Protein AF-A0A4Q4CS39-F1 (afdb_monomer_lite)

Radius of gyration: 17.09 Å; chains: 1; bounding box: 23×38×52 Å

Secondary structure (DSSP, 8-state):
-PPPPPPPPPSEEEEE-TTS-EEEEETTEEEEESS--HHHHHHHHHHHHTT-S--PPP---

Foldseek 3Di:
DPDDPDPDPDQWDWDQDPVRWIFIHGNNHTDDIQPDCVVVVVVQVVVVVVPDPHDDDDHPD

Structure (mmCIF, N/CA/C/O backbone):
data_AF-A0A4Q4CS39-F1
#
_entry.id   AF-A0A4Q4CS39-F1
#
loop_
_atom_site.group_PDB
_atom_site.id
_atom_site.type_symbol
_atom_site.label_atom_id
_atom_site.label_alt_id
_atom_site.label_comp_id
_atom_site.label_asym_id
_atom_site.label_entity_id
_atom_site.label_seq_id
_atom_site.pdbx_PDB_ins_code
_atom_site.Cartn_x
_atom_site.Cartn_y
_atom_site.Cartn_z
_atom_site.occupancy
_atom_site.B_iso_or_equiv
_atom_site.auth_seq_id
_atom_site.auth_comp_id
_atom_site.auth_asym_id
_atom_site.auth_atom_id
_atom_site.pdbx_PDB_model_num
ATOM 1 N N . MET A 1 1 ? 2.795 -31.080 -34.126 1.00 55.75 1 MET A N 1
ATOM 2 C CA . MET A 1 1 ? 2.760 -30.681 -32.707 1.00 55.75 1 MET A CA 1
ATOM 3 C C . 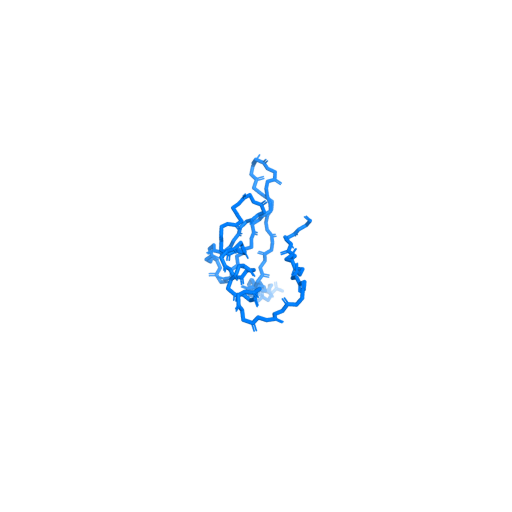MET A 1 1 ? 2.157 -29.291 -32.679 1.00 55.75 1 MET A C 1
ATOM 5 O O . MET A 1 1 ? 2.854 -28.340 -32.992 1.00 55.75 1 MET A O 1
ATOM 9 N N . THR A 1 2 ? 0.845 -29.180 -32.496 1.00 67.50 2 THR A N 1
ATOM 10 C CA . THR A 1 2 ? 0.204 -27.881 -32.257 1.00 67.50 2 THR A CA 1
ATOM 11 C C . THR A 1 2 ? 0.531 -27.486 -30.827 1.00 67.50 2 THR A C 1
ATOM 13 O O . THR A 1 2 ? 0.242 -28.262 -29.916 1.00 67.50 2 THR A O 1
ATOM 16 N N . GLU A 1 3 ? 1.188 -26.341 -30.642 1.00 71.88 3 GLU A N 1
ATOM 17 C CA . GLU A 1 3 ? 1.344 -25.760 -29.310 1.00 71.88 3 GLU A CA 1
ATOM 18 C C . GLU A 1 3 ? -0.044 -25.622 -28.678 1.00 71.88 3 GLU A C 1
ATOM 20 O O . GLU A 1 3 ? -1.011 -25.249 -29.349 1.00 71.88 3 GLU A O 1
ATOM 25 N N . GLY A 1 4 ? -0.160 -26.032 -27.413 1.00 73.12 4 GLY A N 1
ATOM 26 C CA . GLY A 1 4 ? -1.392 -25.871 -26.651 1.00 73.12 4 GLY A CA 1
ATOM 27 C C . GLY A 1 4 ? -1.777 -24.392 -26.545 1.00 73.12 4 GLY A C 1
ATOM 28 O O . GLY A 1 4 ? -0.955 -23.523 -26.844 1.00 73.12 4 GLY A O 1
ATOM 29 N N . PRO A 1 5 ? -3.018 -24.085 -26.135 1.00 78.50 5 PRO A N 1
ATOM 30 C CA . PRO A 1 5 ? -3.416 -22.702 -25.916 1.00 78.50 5 PRO A CA 1
ATOM 31 C C . PRO A 1 5 ? -2.407 -22.022 -24.986 1.00 78.50 5 PRO A C 1
ATOM 33 O O . PRO A 1 5 ? -1.949 -22.629 -24.013 1.00 78.50 5 PRO A O 1
ATOM 36 N N . ALA A 1 6 ? -2.046 -20.778 -25.315 1.00 73.88 6 ALA A N 1
ATOM 37 C CA . ALA A 1 6 ? -1.219 -19.966 -24.436 1.00 73.88 6 ALA A CA 1
ATOM 38 C C . ALA A 1 6 ? -1.849 -19.966 -23.032 1.00 73.88 6 ALA A C 1
ATOM 40 O O . ALA A 1 6 ? -3.080 -19.911 -22.936 1.00 73.88 6 ALA A O 1
ATOM 41 N N . PRO A 1 7 ? -1.043 -20.063 -21.958 1.00 71.31 7 PRO A N 1
ATOM 42 C CA . PRO A 1 7 ? -1.577 -19.988 -20.608 1.00 71.31 7 PRO A CA 1
ATOM 43 C C . PRO A 1 7 ? -2.393 -18.703 -20.478 1.00 71.31 7 PRO A C 1
ATOM 45 O O . PRO A 1 7 ? -1.950 -17.638 -20.921 1.00 71.31 7 PRO A O 1
ATOM 48 N N . GLU A 1 8 ? -3.593 -18.813 -19.906 1.00 72.38 8 GLU A N 1
ATOM 49 C CA . GLU A 1 8 ? -4.351 -17.619 -19.555 1.00 72.38 8 GLU A CA 1
ATOM 50 C C . GLU A 1 8 ? -3.477 -16.765 -18.628 1.00 72.38 8 GLU A C 1
ATOM 52 O O . GLU A 1 8 ? -2.829 -17.311 -17.727 1.00 72.38 8 GLU A O 1
ATOM 57 N N . PRO A 1 9 ? -3.372 -15.449 -18.884 1.00 70.50 9 PRO A N 1
ATOM 58 C CA . PRO A 1 9 ? -2.547 -14.585 -18.060 1.00 70.50 9 PRO A CA 1
ATOM 59 C C . PRO A 1 9 ? -3.016 -14.680 -16.610 1.00 70.50 9 PRO A C 1
ATOM 61 O O . PRO A 1 9 ? -4.221 -14.708 -16.356 1.00 70.50 9 PRO A O 1
ATOM 64 N N . ASP A 1 10 ? -2.060 -14.715 -15.676 1.00 77.56 10 ASP A N 1
ATOM 65 C CA . ASP A 1 10 ? -2.377 -14.692 -14.251 1.00 77.56 10 ASP A CA 1
ATOM 66 C C . ASP A 1 10 ? -3.303 -13.493 -13.988 1.00 77.56 10 ASP A C 1
ATOM 68 O O . ASP A 1 10 ? -2.944 -12.351 -14.336 1.00 77.56 10 ASP A O 1
ATOM 72 N N . PRO A 1 11 ? -4.511 -13.728 -13.438 1.00 88.31 11 PRO A N 1
ATOM 73 C CA . PRO A 1 11 ? -5.449 -12.657 -13.162 1.00 88.31 11 PRO A CA 1
ATOM 74 C C . PRO A 1 11 ? -4.846 -11.615 -12.229 1.00 88.31 11 PRO A C 1
ATOM 76 O O . PRO A 1 11 ? -5.352 -10.500 -12.222 1.00 88.31 11 PRO A O 1
ATOM 79 N N . VAL A 1 12 ? -3.777 -11.926 -11.485 1.00 94.00 12 VAL A N 1
ATOM 80 C CA . VAL A 1 12 ? -3.039 -10.974 -10.655 1.00 94.00 12 VAL A CA 1
ATOM 81 C C . VAL A 1 12 ? -1.565 -10.978 -11.051 1.00 94.00 12 VAL A C 1
ATOM 83 O O . VAL A 1 12 ? -0.892 -11.997 -10.967 1.00 94.00 12 VAL A O 1
ATOM 86 N N . HIS A 1 13 ? -1.020 -9.829 -11.443 1.00 92.62 13 HIS A N 1
ATOM 87 C CA . HIS A 1 13 ? 0.408 -9.732 -11.746 1.00 92.62 13 HIS A CA 1
ATOM 88 C C . HIS A 1 13 ? 1.025 -8.420 -11.268 1.00 92.62 13 HIS A C 1
ATOM 90 O O . HIS A 1 13 ? 0.412 -7.353 -11.333 1.00 92.62 13 HIS A O 1
ATOM 96 N N . LEU A 1 14 ? 2.279 -8.523 -10.818 1.00 94.25 14 LEU A N 1
ATOM 97 C CA . LEU A 1 14 ? 3.143 -7.399 -10.471 1.00 94.25 14 LEU A CA 1
ATOM 98 C C . LEU A 1 14 ? 4.032 -7.038 -11.658 1.00 94.25 14 LEU A C 1
ATOM 100 O O . LEU A 1 14 ? 4.679 -7.902 -12.255 1.00 94.25 14 LEU A O 1
ATOM 104 N N . ARG A 1 15 ? 4.101 -5.749 -11.981 1.00 93.00 15 ARG A N 1
ATOM 105 C CA . ARG A 1 15 ? 4.936 -5.220 -13.059 1.00 93.00 15 ARG A CA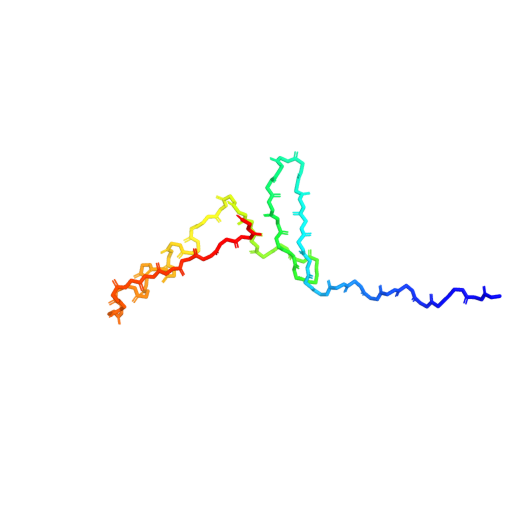 1
ATOM 106 C C . ARG A 1 15 ? 5.815 -4.095 -12.541 1.00 93.00 15 ARG A C 1
ATOM 108 O O . ARG A 1 15 ? 5.341 -3.210 -11.842 1.00 93.00 15 ARG A O 1
ATOM 115 N N . ARG A 1 16 ? 7.082 -4.079 -12.958 1.00 95.25 16 ARG A N 1
ATOM 116 C CA . ARG A 1 16 ? 7.952 -2.917 -12.765 1.00 95.25 16 ARG A CA 1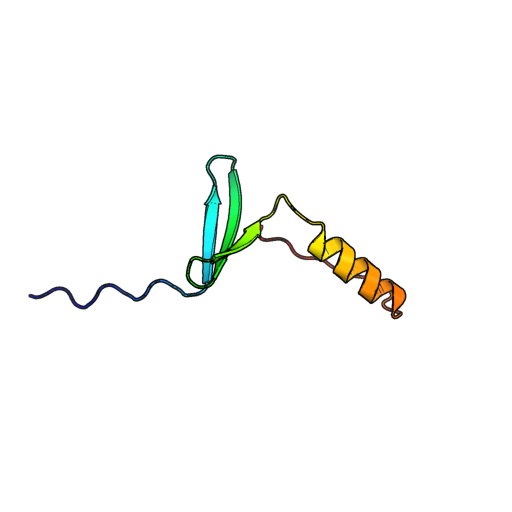
ATOM 117 C C . ARG A 1 16 ? 7.766 -1.932 -13.919 1.00 95.25 16 ARG A C 1
ATOM 119 O O . ARG A 1 16 ? 7.884 -2.309 -15.086 1.00 95.25 16 ARG A O 1
ATOM 126 N N . ARG A 1 17 ? 7.441 -0.685 -13.595 1.00 93.06 17 ARG A N 1
ATOM 127 C CA . ARG A 1 17 ? 7.297 0.424 -14.546 1.00 93.06 17 ARG A CA 1
ATOM 128 C C . ARG A 1 17 ? 8.665 0.950 -14.997 1.00 93.06 17 ARG A C 1
ATOM 130 O O . ARG A 1 17 ? 9.702 0.597 -14.440 1.00 93.06 17 ARG A O 1
ATOM 137 N N . SER A 1 18 ? 8.669 1.819 -16.008 1.00 94.69 18 SER A N 1
ATOM 138 C CA . SER A 1 18 ? 9.892 2.449 -16.533 1.00 94.69 18 SER A CA 1
ATOM 139 C C . SER A 1 18 ? 10.592 3.371 -15.531 1.00 94.69 18 SER A C 1
ATOM 141 O O . SER A 1 18 ? 11.792 3.589 -15.644 1.00 94.69 18 SER A O 1
ATOM 143 N N . ASP A 1 19 ? 9.854 3.910 -14.563 1.00 93.12 19 ASP A N 1
ATOM 144 C CA . ASP A 1 19 ? 10.366 4.718 -13.449 1.00 93.12 19 ASP A CA 1
ATOM 145 C C . ASP A 1 19 ? 10.816 3.873 -12.245 1.00 93.12 19 ASP A C 1
ATOM 147 O O . ASP A 1 19 ? 11.260 4.416 -11.239 1.00 93.12 19 ASP A O 1
ATOM 151 N N . GLY A 1 20 ? 10.740 2.543 -12.350 1.00 94.06 20 GLY A N 1
ATOM 152 C CA . GLY A 1 20 ? 11.174 1.614 -11.314 1.00 94.06 20 GLY A CA 1
ATOM 153 C C . GLY A 1 20 ? 10.105 1.254 -10.284 1.00 94.06 20 GLY A C 1
ATOM 154 O O . GLY A 1 20 ? 10.337 0.289 -9.553 1.00 94.06 20 GLY A O 1
ATOM 155 N N . ALA A 1 21 ? 8.960 1.941 -10.271 1.00 93.81 21 ALA A N 1
ATOM 156 C CA . ALA A 1 21 ? 7.833 1.655 -9.384 1.00 93.81 21 ALA A CA 1
ATOM 157 C C . ALA A 1 21 ? 7.229 0.266 -9.649 1.00 93.81 21 ALA A C 1
ATOM 159 O O . ALA A 1 21 ? 7.222 -0.216 -10.794 1.00 93.81 21 ALA A O 1
ATOM 160 N N . LEU A 1 22 ? 6.715 -0.373 -8.602 1.00 95.44 22 LEU A N 1
ATOM 161 C CA . LEU A 1 22 ? 5.938 -1.606 -8.699 1.00 95.44 22 LEU A CA 1
ATOM 162 C C . LEU A 1 22 ? 4.457 -1.284 -8.875 1.00 95.44 22 LEU A C 1
ATOM 164 O O . LEU A 1 22 ? 3.896 -0.465 -8.165 1.00 95.44 22 LEU A O 1
ATOM 168 N N . GLU A 1 23 ? 3.820 -1.959 -9.824 1.00 94.25 23 GLU A N 1
ATOM 169 C CA . GLU A 1 23 ? 2.413 -1.795 -10.180 1.00 94.25 23 GLU A CA 1
ATOM 170 C C . GLU A 1 23 ? 1.702 -3.147 -10.068 1.00 94.25 23 GLU A C 1
ATOM 172 O O . GLU A 1 23 ? 2.128 -4.125 -10.694 1.00 94.25 23 GLU A O 1
ATOM 177 N N . LEU A 1 24 ? 0.606 -3.198 -9.309 1.00 93.31 24 LEU A N 1
ATOM 178 C CA . LEU A 1 24 ? -0.284 -4.355 -9.241 1.00 93.31 24 LEU A CA 1
ATOM 179 C C . LEU A 1 24 ? -1.423 -4.195 -10.245 1.00 93.31 24 LEU A C 1
ATOM 181 O O . LEU A 1 24 ? -2.149 -3.193 -10.238 1.00 93.31 24 LEU A O 1
ATOM 185 N N . ARG A 1 25 ? -1.620 -5.219 -11.077 1.00 93.44 25 ARG A N 1
ATOM 186 C CA . ARG A 1 25 ? -2.764 -5.307 -11.983 1.00 93.44 25 ARG A CA 1
ATOM 187 C C . ARG A 1 25 ? -3.594 -6.545 -11.725 1.00 93.44 25 ARG A C 1
ATOM 189 O O . ARG A 1 25 ? -3.053 -7.631 -11.534 1.00 93.44 25 ARG A O 1
ATOM 196 N N . VAL A 1 26 ? -4.911 -6.364 -11.803 1.00 94.31 26 VAL A N 1
ATOM 197 C CA . VAL A 1 26 ? -5.889 -7.450 -11.741 1.00 94.31 26 VAL A CA 1
ATOM 198 C C . VAL A 1 26 ? -6.690 -7.470 -13.034 1.00 94.31 26 VAL A C 1
ATOM 200 O O . VAL A 1 26 ? -7.309 -6.471 -13.393 1.00 94.31 26 VAL A O 1
ATOM 203 N N . ASN A 1 27 ? -6.643 -8.578 -13.775 1.00 91.94 27 ASN A N 1
ATOM 204 C CA . ASN A 1 27 ? -7.267 -8.723 -15.096 1.00 91.94 27 ASN A CA 1
ATOM 205 C C . ASN A 1 27 ? -6.905 -7.570 -16.056 1.00 91.94 27 ASN A C 1
ATOM 207 O O . ASN A 1 27 ? -7.738 -7.064 -16.804 1.00 91.94 27 ASN A O 1
ATOM 211 N N . GLY A 1 28 ? -5.652 -7.107 -15.986 1.00 89.94 28 GLY A N 1
ATOM 212 C CA . GLY A 1 28 ? -5.135 -5.998 -16.794 1.00 89.94 28 GLY A CA 1
ATOM 213 C C . GLY A 1 28 ? -5.498 -4.594 -16.295 1.00 89.94 28 GLY A C 1
ATOM 214 O O . GLY A 1 28 ? -4.961 -3.616 -16.822 1.00 89.94 28 GLY A O 1
ATOM 215 N N . VAL A 1 29 ? -6.333 -4.461 -15.264 1.00 91.50 29 VAL A N 1
ATOM 216 C CA . VAL A 1 29 ? -6.712 -3.176 -14.659 1.00 91.50 29 VAL A CA 1
ATOM 217 C C . VAL A 1 29 ? -5.693 -2.778 -13.595 1.00 91.50 29 VAL A C 1
ATOM 219 O O . VAL A 1 29 ? -5.299 -3.609 -12.782 1.00 91.50 29 VAL A O 1
ATOM 222 N N . PHE A 1 30 ? -5.264 -1.513 -13.604 1.00 90.38 30 PHE A N 1
ATOM 223 C CA . PHE A 1 30 ? -4.437 -0.941 -12.538 1.00 90.38 30 PHE A CA 1
ATOM 224 C C . PHE A 1 30 ? -5.207 -0.954 -11.218 1.00 90.38 30 PHE A C 1
ATOM 226 O O . PHE A 1 30 ? -6.319 -0.430 -11.159 1.00 90.38 30 PHE A O 1
ATOM 233 N N . VAL A 1 31 ? -4.608 -1.532 -10.180 1.00 90.25 31 VAL A N 1
ATOM 234 C CA . VAL A 1 31 ? -5.181 -1.533 -8.829 1.00 90.25 31 VAL A CA 1
ATOM 235 C C . VAL A 1 31 ? -4.462 -0.522 -7.948 1.00 90.25 31 VAL A C 1
ATOM 237 O O . VAL A 1 31 ? -5.115 0.336 -7.364 1.00 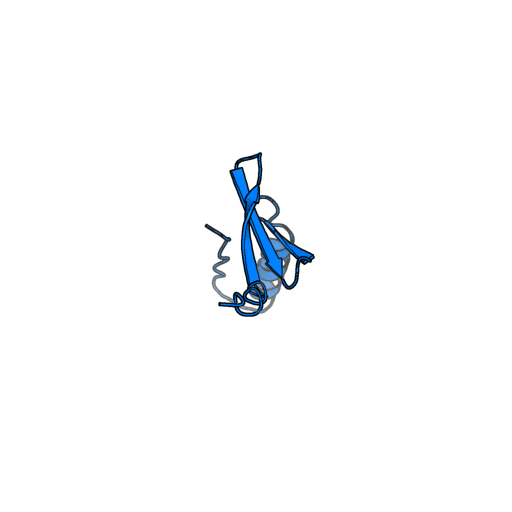90.25 31 VAL A O 1
ATOM 240 N N . MET A 1 32 ? -3.133 -0.616 -7.873 1.00 91.50 32 MET A N 1
ATOM 241 C CA . MET A 1 32 ? -2.288 0.272 -7.073 1.00 91.50 32 MET A CA 1
ATOM 242 C C . MET A 1 32 ? -0.828 0.227 -7.546 1.00 91.50 32 MET A C 1
ATOM 244 O O . MET A 1 32 ? -0.437 -0.677 -8.297 1.00 91.50 32 MET A O 1
ATOM 248 N N . ASP A 1 33 ? -0.019 1.168 -7.066 1.00 92.62 33 ASP A N 1
ATOM 249 C CA . ASP A 1 33 ? 1.441 1.128 -7.145 1.00 92.62 33 ASP A CA 1
ATOM 250 C C . ASP A 1 33 ? 2.082 1.411 -5.776 1.00 92.62 33 ASP A C 1
ATOM 252 O O . ASP A 1 33 ? 1.385 1.636 -4.792 1.00 92.62 33 ASP A O 1
ATOM 256 N N . ASP A 1 34 ? 3.409 1.327 -5.694 1.00 91.31 34 ASP A N 1
ATOM 257 C CA . ASP A 1 34 ? 4.188 1.624 -4.485 1.00 91.31 34 ASP A CA 1
ATOM 258 C C . ASP A 1 34 ? 4.543 3.118 -4.321 1.00 91.31 34 ASP A C 1
ATOM 260 O O . ASP A 1 34 ? 5.291 3.481 -3.409 1.00 91.31 34 ASP A O 1
ATOM 264 N N . VAL A 1 35 ? 4.005 3.997 -5.176 1.00 90.81 35 VAL A N 1
ATOM 265 C CA . VAL A 1 35 ? 4.248 5.449 -5.142 1.00 90.81 35 VAL A CA 1
ATOM 266 C C . VAL A 1 35 ? 3.078 6.183 -4.488 1.00 90.81 35 VAL A C 1
ATOM 268 O O . VAL A 1 35 ? 3.283 7.055 -3.637 1.00 90.81 35 VAL A O 1
ATOM 271 N N . GLU A 1 36 ? 1.851 5.856 -4.884 1.00 89.06 36 GLU A N 1
ATOM 272 C CA . GLU A 1 36 ? 0.625 6.405 -4.310 1.00 89.06 36 GLU A CA 1
ATOM 273 C C . GLU A 1 36 ? 0.253 5.620 -3.043 1.00 89.06 36 GLU A C 1
ATOM 275 O O . GLU A 1 36 ? 0.185 4.399 -3.067 1.00 89.06 36 GLU A O 1
ATOM 280 N N . THR A 1 37 ? 0.033 6.318 -1.924 1.00 87.88 37 THR A N 1
ATOM 281 C CA . THR A 1 37 ? -0.280 5.679 -0.626 1.00 87.88 37 THR A CA 1
ATOM 282 C C . THR A 1 37 ? -1.493 6.295 0.077 1.00 87.88 37 THR A C 1
ATOM 284 O O . THR A 1 37 ? -1.691 6.131 1.285 1.00 87.88 37 THR A O 1
ATOM 287 N N . SER A 1 38 ? -2.280 7.112 -0.623 1.00 88.25 38 SER A N 1
ATOM 288 C CA . SER A 1 38 ? -3.399 7.853 -0.040 1.00 88.25 38 SER A CA 1
ATOM 289 C C . SER A 1 38 ? -4.516 6.925 0.418 1.00 88.25 38 SER A C 1
ATOM 291 O O . SER A 1 38 ? -5.075 7.145 1.494 1.00 88.25 38 SER A O 1
ATOM 293 N N . SER A 1 39 ? -4.799 5.865 -0.341 1.00 86.81 39 SER A N 1
ATOM 294 C CA . SER A 1 39 ? -5.847 4.894 -0.006 1.00 86.81 39 SER A CA 1
ATOM 295 C C . SER A 1 39 ? -5.503 4.130 1.273 1.00 86.81 39 SER A C 1
ATOM 297 O O . SER A 1 39 ? -6.337 3.976 2.165 1.00 86.81 39 SER A O 1
ATOM 299 N N . GLU A 1 40 ? -4.244 3.734 1.412 1.00 90.50 40 GLU A N 1
ATOM 300 C CA . GLU A 1 40 ? -3.690 3.059 2.576 1.00 90.50 40 GLU A CA 1
ATOM 301 C C . GLU A 1 40 ? -3.725 3.956 3.807 1.00 90.50 40 GLU A C 1
ATOM 303 O O . GLU A 1 40 ? -4.104 3.509 4.889 1.00 90.50 40 GLU A O 1
ATOM 308 N N . ARG A 1 41 ? -3.357 5.234 3.650 1.00 91.00 41 ARG A N 1
ATO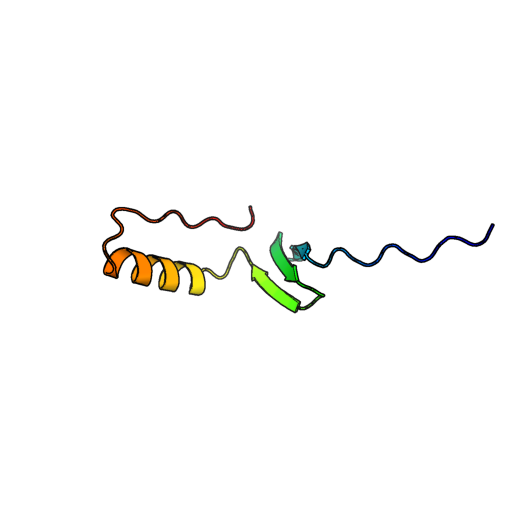M 309 C CA . ARG A 1 41 ? -3.426 6.220 4.736 1.00 91.00 41 ARG A CA 1
ATOM 310 C C . ARG A 1 41 ? -4.861 6.434 5.193 1.00 91.00 41 ARG A C 1
ATOM 312 O O . ARG A 1 41 ? -5.101 6.449 6.394 1.00 91.00 41 ARG A O 1
ATOM 319 N N . LEU A 1 42 ? -5.807 6.563 4.260 1.00 93.81 42 LEU A N 1
ATOM 320 C CA . LEU A 1 42 ? -7.228 6.704 4.585 1.00 93.81 42 LEU A CA 1
ATOM 321 C C . LEU A 1 42 ? -7.751 5.482 5.343 1.00 93.81 42 LEU A C 1
ATOM 323 O O . LEU A 1 42 ? -8.419 5.639 6.366 1.00 93.81 42 LEU A O 1
ATOM 327 N N . LEU A 1 43 ? -7.408 4.274 4.888 1.00 92.44 43 LEU A N 1
ATOM 328 C CA . LEU A 1 43 ? -7.768 3.041 5.580 1.00 92.44 43 LEU A CA 1
ATOM 329 C C . LEU A 1 43 ? -7.135 2.974 6.975 1.00 92.44 43 LEU A C 1
ATOM 331 O O . LEU A 1 43 ? -7.822 2.649 7.941 1.00 92.44 43 LEU A O 1
ATOM 335 N N . ALA A 1 44 ? -5.850 3.310 7.102 1.00 95.00 44 ALA A N 1
ATOM 336 C CA . ALA A 1 44 ? -5.150 3.294 8.380 1.00 95.00 44 ALA A CA 1
ATOM 337 C C . ALA A 1 44 ? -5.755 4.292 9.374 1.00 95.00 44 ALA A C 1
ATOM 339 O O . ALA A 1 44 ? -6.030 3.918 10.512 1.00 95.00 44 ALA A O 1
ATOM 340 N N . SER A 1 45 ? -6.029 5.526 8.939 1.00 95.81 45 SER A N 1
ATOM 341 C CA . SER A 1 45 ? -6.719 6.529 9.754 1.00 95.81 45 SER A CA 1
ATOM 342 C C . SER A 1 45 ? -8.089 6.035 10.202 1.00 95.81 45 SER A C 1
ATOM 344 O O . SER A 1 45 ? -8.373 6.046 11.395 1.00 95.81 45 SER A O 1
ATOM 346 N N . TYR A 1 46 ? -8.894 5.507 9.275 1.00 97.75 46 TYR A N 1
ATOM 347 C CA . TYR A 1 46 ? -10.201 4.947 9.607 1.00 97.75 46 TYR A CA 1
ATOM 348 C C . TYR A 1 46 ? -10.094 3.851 10.676 1.00 97.75 46 TYR A C 1
ATOM 350 O O . TYR A 1 46 ? -10.840 3.859 11.649 1.00 97.75 46 TYR A O 1
ATOM 358 N N . VAL A 1 47 ? -9.157 2.915 10.531 1.00 97.19 47 VAL A N 1
ATOM 359 C CA . VAL A 1 47 ? -8.997 1.796 11.471 1.00 97.19 47 VAL A CA 1
ATOM 360 C C . VAL A 1 47 ? -8.527 2.269 12.854 1.00 97.19 47 VAL A C 1
ATOM 362 O O . VAL A 1 47 ? -9.026 1.772 13.867 1.00 97.19 47 VAL A O 1
ATOM 365 N N . LEU A 1 48 ? -7.622 3.250 12.916 1.00 97.75 48 LEU A N 1
ATOM 366 C CA . LEU A 1 48 ? -7.186 3.868 14.174 1.00 97.75 48 LEU A CA 1
ATOM 367 C C . LEU A 1 48 ? -8.340 4.583 14.884 1.00 97.75 48 LEU A C 1
ATOM 369 O O . LEU A 1 48 ? -8.552 4.369 16.078 1.00 97.75 48 LEU A O 1
ATOM 373 N N . ASP A 1 49 ? -9.143 5.348 14.142 1.00 98.19 49 ASP A N 1
ATOM 374 C CA . ASP A 1 49 ? -10.318 6.045 14.679 1.00 98.19 49 ASP A CA 1
ATOM 375 C C . ASP A 1 49 ? -11.364 5.070 15.255 1.00 98.19 49 ASP A C 1
ATOM 377 O O . ASP A 1 49 ? -12.154 5.436 16.126 1.00 98.19 49 ASP A O 1
ATOM 381 N N . HIS A 1 50 ? -11.337 3.805 14.822 1.00 97.94 50 HIS A N 1
ATOM 382 C CA . HIS A 1 50 ? -12.214 2.733 15.304 1.00 97.94 50 HIS A CA 1
ATOM 383 C C . HIS A 1 50 ? -11.587 1.868 16.412 1.00 97.94 50 HIS A C 1
ATOM 385 O O . HIS A 1 50 ? -12.106 0.799 16.740 1.00 97.94 50 HIS A O 1
ATOM 391 N N . GLY A 1 51 ? -10.507 2.339 17.041 1.00 97.44 51 GLY A N 1
ATOM 392 C CA . GLY A 1 51 ? -9.973 1.767 18.279 1.00 97.44 51 GLY A CA 1
ATOM 393 C C . GLY A 1 51 ? -8.863 0.736 18.094 1.00 97.44 51 GLY A C 1
ATOM 394 O O . GLY A 1 51 ? -8.486 0.067 19.063 1.00 97.44 51 GLY A O 1
ATOM 395 N N . ALA A 1 52 ? -8.311 0.601 16.886 1.00 97.25 52 ALA A N 1
ATOM 396 C CA . ALA A 1 52 ? -7.052 -0.112 16.721 1.00 97.25 52 ALA A CA 1
ATOM 397 C C . ALA A 1 52 ? -5.927 0.624 17.465 1.00 97.25 52 ALA A C 1
ATOM 399 O O . ALA A 1 52 ? -5.858 1.850 17.455 1.00 97.25 52 ALA A O 1
ATOM 400 N N . LYS A 1 53 ? -5.036 -0.135 18.112 1.00 96.25 53 LYS A N 1
ATOM 401 C CA . LYS A 1 53 ? -3.868 0.442 18.796 1.00 96.25 53 LYS A CA 1
ATOM 402 C C . LYS A 1 53 ? -2.778 0.849 17.811 1.00 96.25 53 LYS A C 1
ATOM 404 O O . LYS A 1 53 ? -2.215 1.923 17.953 1.00 96.25 53 LYS A O 1
ATOM 409 N N . ASP A 1 54 ? -2.535 -0.001 16.817 1.00 94.81 54 ASP A N 1
ATOM 410 C CA . ASP A 1 54 ? -1.525 0.173 15.780 1.00 94.81 54 ASP A CA 1
ATOM 411 C C . ASP A 1 54 ? -2.049 -0.410 14.459 1.00 94.81 54 ASP A C 1
ATOM 413 O O . ASP A 1 54 ? -2.846 -1.355 14.465 1.00 94.81 54 ASP A O 1
ATOM 417 N N . VAL A 1 55 ? -1.587 0.131 13.327 1.00 93.00 55 VAL A N 1
ATOM 418 C CA . VAL A 1 55 ? -1.911 -0.359 11.978 1.00 93.00 55 VAL A CA 1
ATOM 419 C C . VAL A 1 55 ? -0.622 -0.555 11.185 1.00 93.00 55 VAL A C 1
ATOM 421 O O . VAL A 1 55 ? 0.179 0.368 11.057 1.00 93.00 55 VAL A O 1
ATOM 424 N N . LEU A 1 56 ? -0.442 -1.754 10.625 1.00 90.44 56 LEU A N 1
ATOM 425 C CA . LEU A 1 56 ? 0.602 -2.046 9.645 1.00 90.44 56 LEU A CA 1
ATOM 426 C C . LEU A 1 56 ? -0.001 -1.977 8.241 1.00 90.44 56 LEU A C 1
ATOM 428 O O . LEU A 1 56 ? -0.912 -2.736 7.917 1.00 90.44 56 LEU A O 1
ATOM 432 N N . VAL A 1 57 ? 0.543 -1.095 7.408 1.00 82.69 57 VAL A N 1
ATOM 433 C CA . VAL A 1 57 ? 0.252 -1.034 5.974 1.00 82.69 57 VAL A CA 1
ATOM 434 C C . VAL A 1 57 ? 1.415 -1.685 5.227 1.00 82.69 57 VAL A C 1
ATOM 436 O O . VAL A 1 57 ? 2.559 -1.265 5.393 1.00 82.69 57 VAL A O 1
ATOM 439 N N . GLY A 1 58 ? 1.127 -2.705 4.419 1.00 79.62 58 GLY A N 1
ATOM 440 C CA . GLY A 1 58 ? 2.100 -3.325 3.515 1.00 79.62 58 GLY A CA 1
ATOM 441 C C . GLY A 1 58 ? 2.045 -2.710 2.115 1.00 79.62 58 GLY A C 1
ATOM 442 O O . GLY A 1 58 ? 0.962 -2.385 1.639 1.00 79.62 58 GLY A O 1
ATOM 443 N N . GLY A 1 59 ? 3.206 -2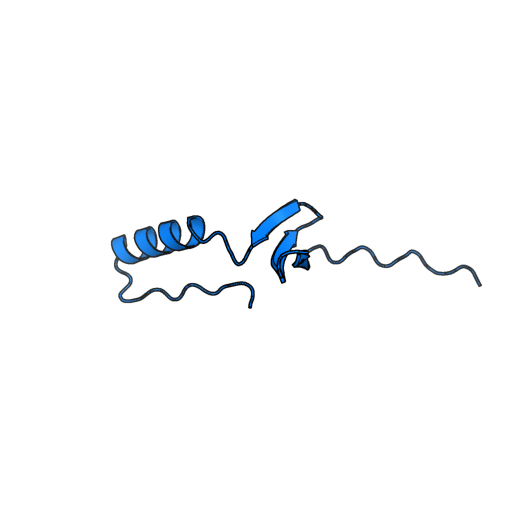.561 1.473 1.00 82.50 59 GLY A N 1
ATOM 444 C CA . GLY A 1 59 ? 3.333 -2.168 0.065 1.00 82.50 59 GLY A CA 1
ATOM 445 C C . GLY A 1 59 ? 3.561 -3.366 -0.866 1.00 82.50 59 GLY A C 1
ATOM 446 O O . GLY A 1 59 ? 3.490 -4.521 -0.443 1.00 82.50 59 GLY A O 1
ATOM 447 N N . LEU A 1 60 ? 3.861 -3.088 -2.138 1.00 87.25 60 LEU A N 1
ATOM 448 C CA . LEU A 1 60 ? 4.122 -4.113 -3.162 1.00 87.25 60 LEU A CA 1
ATOM 449 C C . LEU A 1 60 ? 5.579 -4.614 -3.201 1.00 87.25 60 LEU A C 1
ATOM 451 O O . LEU A 1 60 ? 5.884 -5.522 -3.978 1.00 87.25 60 LEU A O 1
ATOM 455 N N . GLY A 1 61 ? 6.466 -4.045 -2.382 1.00 70.69 61 GLY A N 1
ATOM 456 C CA . GLY A 1 61 ? 7.880 -4.410 -2.279 1.00 70.69 61 GLY A CA 1
ATOM 457 C C . GLY A 1 61 ? 8.595 -3.617 -1.203 1.00 70.69 61 GLY A C 1
ATOM 458 O O . GLY A 1 61 ? 8.389 -2.386 -1.164 1.00 70.69 61 GLY A O 1
#

pLDDT: mean 88.54, std 9.22, range [55.75, 98.19]

Sequence (61 aa):
MTEGPAPEPDPVHLRRRSDGALELRVNGVFVMDDVETSSERLLASYVLDHGAKDVLVGGLG